Protein AF-A0A957PKY0-F1 (afdb_monomer)

Structure (mmCIF, N/CA/C/O backbone):
data_AF-A0A957PKY0-F1
#
_entry.id   AF-A0A957PKY0-F1
#
loop_
_atom_site.group_PDB
_atom_site.id
_atom_site.type_symbol
_atom_site.label_atom_id
_atom_site.label_alt_id
_atom_site.label_comp_id
_atom_site.label_asym_id
_atom_site.label_entity_id
_atom_site.label_seq_id
_atom_site.pdbx_PDB_ins_code
_atom_site.Cartn_x
_atom_site.Cartn_y
_atom_site.Cartn_z
_atom_site.occupancy
_atom_site.B_iso_or_equiv
_atom_site.auth_seq_id
_atom_site.auth_comp_id
_atom_site.auth_asym_id
_atom_site.auth_atom_id
_atom_site.pdbx_PDB_model_num
ATOM 1 N N . MET A 1 1 ? -21.829 2.825 30.354 1.00 35.88 1 MET A N 1
ATOM 2 C CA . MET A 1 1 ? -21.742 1.413 29.925 1.00 35.88 1 MET A CA 1
ATOM 3 C C . M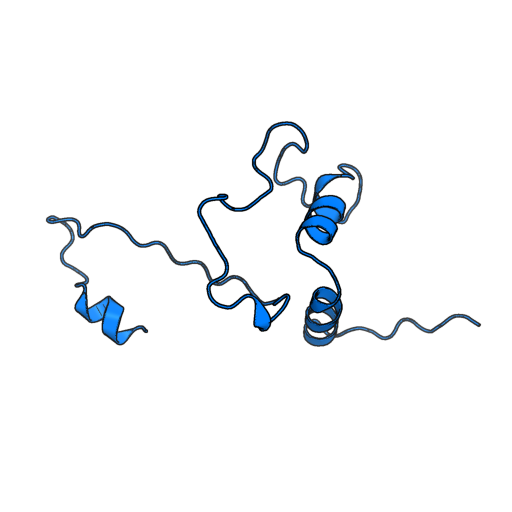ET A 1 1 ? -20.486 1.255 29.085 1.00 35.88 1 MET A C 1
ATOM 5 O O . MET A 1 1 ? -20.451 1.758 27.972 1.00 35.88 1 MET A O 1
ATOM 9 N N . ALA A 1 2 ? -19.425 0.671 29.641 1.00 42.06 2 ALA A N 1
ATOM 10 C CA . ALA A 1 2 ? -18.184 0.450 28.905 1.00 42.06 2 ALA A CA 1
ATOM 11 C C . ALA A 1 2 ? -18.382 -0.736 27.948 1.00 42.06 2 ALA A C 1
ATOM 13 O O . ALA A 1 2 ? -18.600 -1.860 28.402 1.00 42.06 2 ALA A O 1
ATOM 14 N N . LYS A 1 3 ? -18.350 -0.492 26.631 1.00 47.84 3 LYS A N 1
ATOM 15 C CA . LYS A 1 3 ? -18.249 -1.573 25.643 1.00 47.84 3 LYS A CA 1
ATOM 16 C C . LYS A 1 3 ? -16.921 -2.286 25.902 1.00 47.84 3 LYS A C 1
ATOM 18 O O . LYS A 1 3 ? -15.856 -1.702 25.733 1.00 47.84 3 LYS A O 1
ATOM 23 N N . LYS A 1 4 ? -16.997 -3.529 26.374 1.00 46.25 4 LYS A N 1
ATOM 24 C CA . LYS A 1 4 ? -15.852 -4.432 26.514 1.00 46.25 4 LYS A CA 1
ATOM 25 C C . LYS A 1 4 ? -15.206 -4.540 25.128 1.00 46.25 4 LYS A C 1
ATOM 27 O O . LYS A 1 4 ? -15.888 -4.952 24.192 1.00 46.25 4 LYS A O 1
ATOM 32 N N . ALA A 1 5 ? -13.952 -4.112 24.984 1.00 58.44 5 ALA A N 1
ATOM 33 C CA . ALA A 1 5 ? -13.233 -4.188 23.716 1.00 58.44 5 ALA A CA 1
ATOM 34 C C . ALA A 1 5 ? -13.163 -5.660 23.286 1.00 58.44 5 ALA A C 1
ATOM 36 O O . ALA A 1 5 ? -12.518 -6.484 23.939 1.00 58.44 5 ALA A O 1
ATOM 37 N N . LYS A 1 6 ? -13.911 -6.008 22.238 1.00 66.38 6 LYS A N 1
ATOM 38 C CA . LYS A 1 6 ? -13.829 -7.316 21.594 1.00 66.38 6 LYS A CA 1
ATOM 39 C C . LYS A 1 6 ? -12.411 -7.414 21.029 1.00 66.38 6 LYS A C 1
ATOM 41 O O . LYS A 1 6 ? -11.971 -6.490 20.352 1.00 66.38 6 LYS A O 1
ATOM 46 N N . LYS A 1 7 ? -11.675 -8.482 21.347 1.00 67.56 7 LYS A N 1
ATOM 47 C CA . LYS A 1 7 ? -10.370 -8.730 20.724 1.00 67.56 7 LYS A CA 1
ATOM 48 C C . LYS A 1 7 ? -10.637 -9.012 19.247 1.00 67.56 7 LYS A C 1
ATOM 50 O O . LYS A 1 7 ? -11.145 -10.080 18.921 1.00 67.56 7 LYS A O 1
ATOM 55 N N . GLN A 1 8 ? -10.402 -8.013 18.412 1.00 77.38 8 GLN A N 1
ATOM 56 C CA . GLN A 1 8 ? -10.584 -8.083 16.970 1.00 77.38 8 GLN A CA 1
ATOM 57 C C . GLN A 1 8 ? -9.568 -9.048 16.367 1.00 77.38 8 GLN A C 1
ATOM 59 O O . GLN A 1 8 ? -8.410 -9.068 16.797 1.00 77.38 8 GLN A O 1
ATOM 64 N N . THR A 1 9 ? -10.003 -9.867 15.412 1.00 91.31 9 THR A N 1
ATOM 65 C CA . THR A 1 9 ? -9.065 -10.620 14.577 1.00 91.31 9 THR A CA 1
ATOM 66 C C . THR A 1 9 ? -8.504 -9.701 13.498 1.00 91.31 9 THR A C 1
ATOM 68 O O . THR A 1 9 ? -9.044 -8.625 13.238 1.00 91.31 9 THR A O 1
ATOM 71 N N . THR A 1 10 ? -7.397 -10.092 12.872 1.00 91.06 10 THR A N 1
ATOM 72 C CA . THR A 1 10 ? -6.810 -9.280 11.803 1.00 91.06 10 THR A CA 1
ATOM 73 C C . THR A 1 10 ? -7.749 -9.190 10.601 1.00 91.06 10 THR A C 1
ATOM 75 O O . THR A 1 10 ? -7.831 -8.142 9.977 1.00 91.06 10 THR A O 1
ATOM 78 N N . GLU A 1 11 ? -8.511 -10.243 10.316 1.00 90.94 11 GLU A N 1
ATOM 79 C CA . GLU A 1 11 ? -9.522 -10.259 9.257 1.00 90.94 11 GLU A CA 1
ATOM 80 C C . GLU A 1 11 ? -10.639 -9.247 9.532 1.00 90.94 11 GLU A C 1
ATOM 82 O O . GLU A 1 11 ? -10.979 -8.470 8.643 1.00 90.94 11 GLU A O 1
ATOM 87 N N . ASP A 1 12 ? -11.146 -9.201 10.771 1.00 92.56 12 ASP A N 1
ATOM 88 C CA . ASP A 1 12 ? -12.155 -8.219 11.183 1.00 92.56 12 ASP A CA 1
ATOM 89 C C . ASP A 1 12 ? -11.625 -6.782 11.002 1.00 92.56 12 ASP A C 1
ATOM 91 O O . ASP A 1 12 ? -12.340 -5.908 10.517 1.00 92.56 12 ASP A O 1
ATOM 95 N N . MET A 1 13 ? -10.352 -6.538 11.342 1.00 91.75 13 MET A N 1
ATOM 96 C CA . MET A 1 13 ? -9.717 -5.227 11.149 1.00 91.75 13 MET A CA 1
ATOM 97 C C . MET A 1 13 ? -9.570 -4.855 9.668 1.00 91.75 13 MET A C 1
ATOM 99 O O . MET A 1 13 ? -9.778 -3.700 9.304 1.00 91.75 13 MET A O 1
ATOM 103 N N . LEU A 1 14 ? -9.191 -5.808 8.809 1.00 92.12 14 LEU A N 1
ATOM 104 C CA . LEU A 1 14 ? -9.043 -5.565 7.370 1.00 92.12 14 LEU A CA 1
ATOM 105 C C . LEU A 1 14 ? -10.387 -5.242 6.711 1.00 92.12 14 LEU A C 1
ATOM 107 O O . LEU A 1 14 ? -10.422 -4.422 5.795 1.00 92.12 14 LEU A O 1
ATOM 111 N N . GLU A 1 15 ? -11.478 -5.856 7.174 1.00 92.62 15 GLU A N 1
ATOM 112 C CA . GLU A 1 15 ? -12.816 -5.562 6.659 1.00 92.62 15 GLU A CA 1
ATOM 113 C C . GLU A 1 15 ? -13.281 -4.160 7.073 1.00 92.62 15 GLU A C 1
ATOM 115 O O . GLU A 1 15 ? -13.774 -3.414 6.232 1.00 92.62 15 GLU A O 1
ATOM 120 N N . GLU A 1 16 ? -13.036 -3.747 8.320 1.00 92.81 16 GLU A N 1
ATOM 121 C CA . GLU A 1 16 ? -13.353 -2.385 8.780 1.00 92.81 16 GLU A CA 1
ATOM 122 C C . GLU A 1 16 ? -12.564 -1.305 8.030 1.00 92.81 16 GLU A C 1
ATOM 124 O O . GLU A 1 16 ? -13.083 -0.222 7.761 1.00 92.81 16 GLU A O 1
ATOM 129 N N . LEU A 1 17 ? -11.324 -1.593 7.623 1.00 91.25 17 LEU A N 1
ATOM 130 C CA . LEU A 1 17 ? -10.528 -0.656 6.830 1.00 91.25 17 LEU A CA 1
ATOM 131 C C . LEU A 1 17 ? -11.143 -0.354 5.453 1.00 91.25 17 LEU A C 1
ATOM 133 O O . LEU A 1 17 ? -10.841 0.696 4.889 1.00 91.25 17 LEU A O 1
ATOM 137 N N . ARG A 1 18 ? -12.018 -1.219 4.916 1.00 92.38 18 ARG A N 1
ATOM 138 C CA . ARG A 1 18 ? -12.709 -0.972 3.634 1.00 92.38 18 ARG A CA 1
ATOM 139 C C . ARG A 1 18 ? -13.735 0.157 3.709 1.00 92.38 18 ARG A C 1
ATOM 141 O O . ARG A 1 18 ? -14.122 0.683 2.668 1.00 92.38 18 ARG A O 1
ATOM 148 N N . GLU A 1 19 ? -14.166 0.541 4.911 1.00 92.88 19 GLU A N 1
ATOM 149 C CA . GLU A 1 19 ? -15.090 1.663 5.117 1.00 92.88 19 GLU A CA 1
ATOM 150 C C . GLU A 1 19 ? -14.413 3.034 4.945 1.00 92.88 19 GLU A C 1
ATOM 152 O O . GLU A 1 19 ? -15.098 4.054 4.850 1.00 92.88 19 GLU A O 1
ATOM 157 N N . PHE A 1 20 ? -13.078 3.072 4.875 1.00 91.56 20 PHE A N 1
ATOM 158 C CA . PHE A 1 20 ? -12.292 4.293 4.728 1.00 91.56 20 PHE A CA 1
ATOM 159 C C . PHE A 1 20 ? -11.674 4.399 3.333 1.00 91.56 20 PHE A C 1
ATOM 161 O O . PHE A 1 20 ? -11.270 3.413 2.716 1.00 91.56 20 PHE A O 1
ATOM 168 N N . ASP A 1 21 ? -11.559 5.626 2.833 1.00 88.62 21 ASP A N 1
ATOM 169 C CA . ASP A 1 21 ? -10.838 5.915 1.602 1.00 88.62 21 ASP A CA 1
ATOM 170 C C . ASP A 1 21 ? -9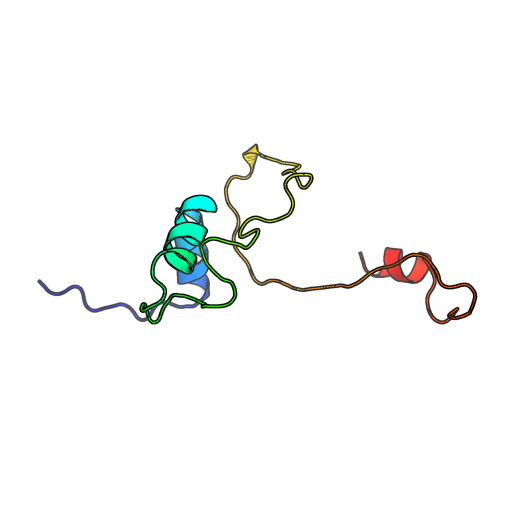.322 5.999 1.844 1.00 88.62 21 ASP A C 1
ATOM 172 O O . ASP A 1 21 ? -8.838 6.308 2.939 1.00 88.62 21 ASP A O 1
ATOM 176 N N . THR A 1 22 ? -8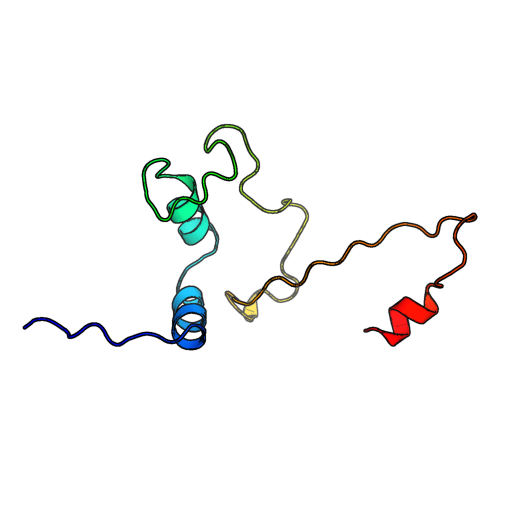.544 5.737 0.791 1.00 86.88 22 THR A N 1
ATOM 177 C CA . THR A 1 22 ? -7.078 5.738 0.871 1.00 86.88 22 THR A CA 1
ATOM 178 C C . THR A 1 22 ? -6.486 7.076 1.345 1.00 86.88 22 THR A C 1
ATOM 180 O O . THR A 1 22 ? -5.569 7.020 2.165 1.00 86.88 22 THR A O 1
ATOM 183 N N . PRO A 1 23 ? -7.000 8.270 0.962 1.00 84.69 23 PRO A N 1
ATOM 184 C CA . PRO A 1 23 ? -6.528 9.537 1.525 1.00 84.69 23 PRO A CA 1
ATOM 185 C C . PRO A 1 23 ? -6.709 9.657 3.043 1.00 84.69 23 PRO A C 1
ATOM 187 O O . PRO A 1 23 ? -5.808 10.153 3.719 1.00 84.69 23 PRO A O 1
ATOM 190 N N . SER A 1 24 ? -7.832 9.193 3.604 1.00 87.50 24 SER A N 1
ATOM 191 C CA . SER A 1 24 ? -8.060 9.256 5.056 1.00 87.50 24 SER A CA 1
ATOM 192 C C . SER A 1 24 ? -7.074 8.381 5.822 1.00 87.50 24 SER A C 1
ATOM 194 O O . SER A 1 24 ? -6.510 8.828 6.823 1.00 87.50 24 SER A O 1
ATOM 196 N N . ILE A 1 25 ? -6.811 7.167 5.326 1.00 86.12 25 ILE A N 1
ATOM 197 C CA . ILE A 1 25 ? -5.808 6.269 5.913 1.00 86.12 25 ILE A CA 1
ATOM 198 C C . ILE A 1 25 ? -4.418 6.918 5.846 1.00 86.12 25 ILE A C 1
ATOM 200 O O . ILE A 1 25 ? -3.725 6.990 6.863 1.00 86.12 25 ILE A O 1
ATOM 204 N N . THR A 1 26 ? -4.028 7.458 4.686 1.00 80.06 26 THR A N 1
ATOM 205 C CA . THR A 1 26 ? -2.737 8.141 4.513 1.00 80.06 26 THR A CA 1
ATOM 206 C C . THR A 1 26 ? -2.588 9.325 5.464 1.00 80.06 26 THR A C 1
ATOM 208 O O . THR A 1 26 ? -1.541 9.466 6.090 1.00 80.06 26 THR A O 1
ATOM 211 N N . ASN A 1 27 ? -3.630 10.138 5.650 1.00 79.31 27 ASN A N 1
ATOM 212 C CA . ASN A 1 27 ? -3.591 11.262 6.585 1.00 79.31 27 ASN A CA 1
ATOM 213 C C . ASN A 1 27 ? -3.332 10.794 8.024 1.00 79.31 27 ASN A C 1
ATOM 215 O O . ASN A 1 27 ? -2.453 11.327 8.694 1.00 79.31 27 ASN A O 1
ATOM 219 N N . VAL A 1 28 ? -4.031 9.762 8.505 1.00 80.81 28 VAL A N 1
ATOM 220 C CA . VAL A 1 28 ? -3.820 9.245 9.872 1.00 80.81 28 VAL A CA 1
ATOM 221 C C . VAL A 1 28 ? -2.385 8.755 10.071 1.00 80.81 28 VAL A C 1
ATOM 223 O O . VAL A 1 28 ? -1.776 9.029 11.108 1.00 80.81 28 VAL A O 1
ATOM 226 N N . VAL A 1 29 ? -1.836 8.068 9.070 1.00 77.69 29 VAL A N 1
ATOM 227 C CA . VAL A 1 29 ? -0.483 7.508 9.120 1.00 77.69 29 VAL A CA 1
ATOM 228 C C . VAL A 1 29 ? 0.600 8.584 8.964 1.00 77.69 29 VAL A C 1
ATOM 230 O O . VAL A 1 29 ? 1.680 8.433 9.530 1.00 77.69 29 VAL A O 1
ATOM 233 N N . ALA A 1 30 ? 0.325 9.671 8.236 1.00 73.69 30 ALA A N 1
ATOM 234 C CA . ALA A 1 30 ? 1.302 10.709 7.903 1.00 73.69 30 ALA A CA 1
ATOM 235 C C . ALA A 1 30 ? 1.291 11.921 8.842 1.00 73.69 30 ALA A C 1
ATOM 237 O O . ALA A 1 30 ? 2.334 12.498 9.144 1.00 73.69 30 ALA A O 1
ATOM 238 N N . THR A 1 31 ? 0.109 12.357 9.279 1.00 69.31 31 THR A N 1
ATOM 239 C CA . THR A 1 31 ? -0.088 13.692 9.866 1.00 69.31 31 THR A CA 1
ATOM 240 C C . THR A 1 31 ? 0.424 13.810 11.300 1.00 69.31 31 THR A C 1
ATOM 242 O O . THR A 1 31 ? 0.759 14.910 11.738 1.00 69.31 31 THR A O 1
ATOM 245 N N . TYR A 1 32 ? 0.523 12.707 12.043 1.00 73.88 32 TYR A N 1
ATOM 246 C CA . TYR A 1 32 ? 0.836 12.747 13.474 1.00 73.88 32 TYR A CA 1
ATOM 247 C C . TYR A 1 32 ? 2.192 12.105 13.786 1.00 73.88 32 TYR A C 1
ATOM 249 O O . TYR A 1 32 ? 2.218 10.993 14.302 1.00 73.88 32 TYR A O 1
ATOM 257 N N . PRO A 1 33 ? 3.331 12.781 13.538 1.00 71.19 33 PRO A N 1
ATOM 258 C CA . PRO A 1 33 ? 4.673 12.200 13.691 1.00 71.19 33 PRO A CA 1
ATOM 259 C C . PRO A 1 33 ? 5.002 11.699 15.106 1.00 71.19 33 PRO A C 1
ATOM 261 O O . PRO A 1 33 ? 5.911 10.897 15.276 1.00 71.19 33 PRO A O 1
ATOM 264 N N . THR A 1 34 ? 4.273 12.150 16.128 1.00 77.38 34 THR A N 1
ATOM 265 C CA . THR A 1 34 ? 4.427 11.702 17.522 1.00 77.38 34 THR A CA 1
ATOM 266 C C . THR A 1 34 ? 3.445 10.596 17.925 1.00 77.38 34 THR A C 1
ATOM 268 O O . THR A 1 34 ? 3.496 10.116 19.057 1.00 77.38 34 THR A O 1
ATOM 271 N N . SER A 1 35 ? 2.536 10.195 17.032 1.00 80.50 35 SER A N 1
ATOM 272 C CA . SER A 1 35 ? 1.570 9.124 17.278 1.00 80.50 35 SER A CA 1
ATOM 273 C C . SER A 1 35 ? 2.246 7.754 17.199 1.00 80.50 35 SER A C 1
ATOM 275 O O . SER A 1 35 ? 3.017 7.523 16.268 1.00 80.50 35 SER A O 1
ATOM 277 N N . PRO A 1 36 ? 1.900 6.797 18.080 1.00 79.06 36 PRO A N 1
ATOM 278 C CA . PRO A 1 36 ? 2.383 5.419 17.970 1.00 79.06 36 PRO A CA 1
ATOM 279 C C . PRO A 1 36 ? 1.890 4.698 16.702 1.00 79.06 36 PRO A C 1
ATOM 281 O O . PRO A 1 36 ? 2.398 3.630 16.379 1.00 79.06 36 PRO A O 1
ATOM 284 N N . LEU A 1 37 ? 0.894 5.256 16.005 1.00 73.56 37 LEU A N 1
ATOM 285 C CA . LEU A 1 37 ? 0.362 4.729 14.743 1.00 73.56 37 LEU A CA 1
ATOM 286 C C . LEU A 1 37 ? 0.974 5.401 13.506 1.00 73.56 37 LEU A C 1
ATOM 288 O O . LEU A 1 37 ? 0.691 4.986 12.384 1.00 73.56 37 LEU A O 1
ATOM 292 N N . CYS A 1 38 ? 1.787 6.444 13.689 1.00 74.06 38 CYS A N 1
ATOM 293 C CA . CYS A 1 38 ? 2.525 7.031 12.583 1.00 74.06 38 CYS A CA 1
ATOM 294 C C . CYS A 1 38 ? 3.688 6.115 12.232 1.00 74.06 38 CYS A C 1
ATOM 296 O O . CYS A 1 38 ? 4.525 5.800 13.077 1.00 74.06 38 CYS A O 1
ATOM 298 N N . LEU A 1 39 ? 3.741 5.689 10.972 1.00 70.12 39 LEU A N 1
ATOM 299 C CA . LEU A 1 39 ? 4.794 4.786 10.524 1.00 70.12 39 LEU A CA 1
ATOM 300 C C . LEU A 1 39 ? 6.157 5.492 10.451 1.00 70.12 39 LEU A C 1
ATOM 302 O O . LEU A 1 39 ? 7.180 4.816 10.408 1.00 70.12 39 LEU A O 1
ATOM 306 N N . GLY A 1 40 ? 6.185 6.834 10.419 1.00 67.69 40 GLY A N 1
ATOM 307 C CA . GLY A 1 40 ? 7.420 7.626 10.390 1.00 67.69 40 GLY A CA 1
ATOM 308 C C . GLY A 1 40 ? 8.344 7.305 9.210 1.00 67.69 40 GLY A C 1
ATOM 309 O O . GLY A 1 40 ? 9.516 7.667 9.241 1.00 67.69 40 GLY A O 1
ATOM 310 N N . LEU A 1 41 ? 7.832 6.603 8.192 1.00 64.00 41 LEU A N 1
ATOM 311 C CA . LEU A 1 41 ? 8.617 6.070 7.075 1.00 64.00 41 LEU A CA 1
ATOM 312 C C . LEU A 1 41 ? 9.204 7.186 6.211 1.00 64.00 41 LEU A C 1
ATOM 314 O O . LEU A 1 41 ? 10.268 7.013 5.625 1.00 64.00 41 LEU A O 1
ATOM 318 N N . TYR A 1 42 ? 8.517 8.326 6.157 1.00 61.66 42 TYR A N 1
ATOM 319 C CA . TYR A 1 42 ? 8.828 9.444 5.283 1.00 61.66 42 TYR A CA 1
ATOM 320 C C . TYR A 1 42 ? 8.551 10.772 5.986 1.00 61.66 42 TYR A C 1
ATOM 322 O O . TYR A 1 42 ? 7.744 10.849 6.915 1.00 61.66 42 TYR A O 1
ATOM 330 N N . ASN A 1 43 ? 9.211 11.841 5.537 1.00 66.75 43 ASN A N 1
ATOM 331 C CA . ASN A 1 43 ? 8.910 13.184 6.022 1.00 66.75 43 ASN A CA 1
ATOM 332 C C . ASN A 1 43 ? 7.534 13.627 5.470 1.00 66.75 43 ASN A C 1
ATOM 334 O O . ASN A 1 43 ? 7.358 13.668 4.248 1.00 66.75 43 ASN A O 1
ATOM 338 N N . PRO A 1 44 ? 6.567 13.994 6.336 1.00 62.97 44 PRO A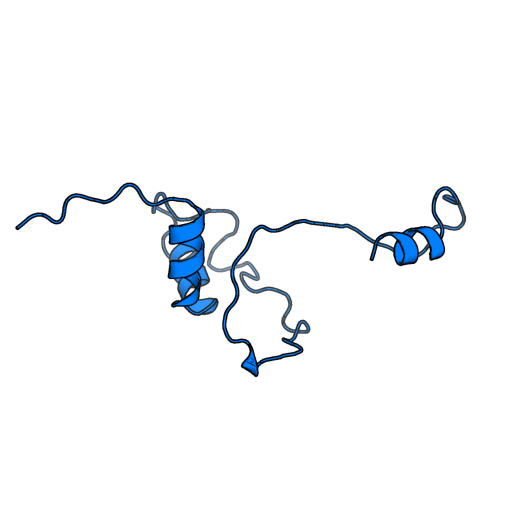 N 1
ATOM 339 C CA . PRO A 1 44 ? 5.211 14.382 5.934 1.00 62.97 44 PRO A CA 1
ATOM 340 C C . PRO A 1 44 ? 5.139 15.498 4.884 1.00 62.97 44 PRO A C 1
ATOM 342 O O . PRO A 1 44 ? 4.161 15.586 4.151 1.00 62.97 44 PRO A O 1
ATOM 345 N N . TRP A 1 45 ? 6.170 16.344 4.804 1.00 61.94 45 TRP A N 1
ATOM 346 C CA . TRP A 1 45 ? 6.161 17.574 4.011 1.00 61.94 45 TRP A CA 1
ATOM 347 C C . TRP A 1 45 ? 7.018 17.523 2.742 1.00 61.94 45 TRP A C 1
ATOM 349 O O . TRP A 1 45 ? 7.035 18.504 2.000 1.00 61.94 45 TRP A O 1
ATOM 359 N N . THR A 1 46 ? 7.756 16.434 2.491 1.00 63.16 46 THR A N 1
ATOM 360 C CA . THR A 1 46 ? 8.738 16.385 1.385 1.00 63.16 46 THR A CA 1
ATOM 361 C C . THR A 1 46 ? 8.660 15.145 0.498 1.00 63.16 46 THR A C 1
ATOM 363 O O . THR A 1 46 ? 9.358 15.095 -0.508 1.00 63.16 46 THR A O 1
ATOM 366 N N . GLU A 1 47 ? 7.864 14.141 0.858 1.00 64.62 47 GLU A N 1
ATOM 367 C CA . GLU A 1 47 ? 7.835 12.836 0.184 1.00 64.62 47 GLU A CA 1
ATOM 368 C C . GLU A 1 47 ? 6.518 12.592 -0.561 1.00 64.6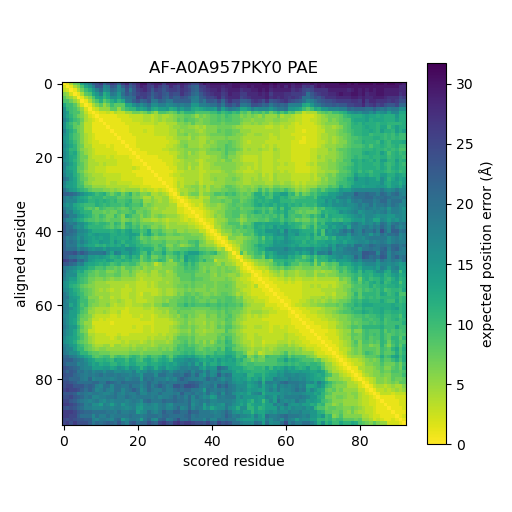2 47 GLU A C 1
ATOM 370 O O . GLU A 1 47 ? 5.466 13.132 -0.209 1.00 64.62 47 GLU A O 1
ATOM 375 N N . ASN A 1 48 ? 6.572 11.748 -1.593 1.00 64.88 48 ASN A N 1
ATOM 376 C CA . ASN A 1 48 ? 5.393 11.339 -2.354 1.00 64.88 48 ASN A CA 1
ATOM 377 C C . ASN A 1 48 ? 4.653 10.231 -1.588 1.00 64.88 48 ASN A C 1
ATOM 379 O O . ASN A 1 48 ? 4.822 9.048 -1.862 1.00 64.88 48 ASN A O 1
ATOM 383 N N . TRP A 1 49 ? 3.824 10.624 -0.615 1.00 66.38 49 TRP A N 1
ATOM 384 C CA . TRP A 1 49 ? 3.009 9.708 0.204 1.00 66.38 49 TRP A CA 1
ATOM 385 C C . TRP A 1 49 ? 2.008 8.874 -0.595 1.00 66.38 49 TRP A C 1
ATOM 387 O O . TRP A 1 49 ? 1.528 7.845 -0.119 1.00 66.38 49 TRP A O 1
ATOM 397 N N . TYR A 1 50 ? 1.664 9.336 -1.793 1.00 68.12 50 TYR A N 1
ATOM 398 C CA . TYR A 1 50 ? 0.785 8.620 -2.696 1.00 68.12 50 TYR A CA 1
ATOM 399 C C . TYR A 1 50 ? 1.601 7.766 -3.652 1.00 68.12 50 TYR A C 1
ATOM 401 O O . TYR A 1 50 ? 2.645 8.183 -4.155 1.00 68.12 50 TYR A O 1
ATOM 409 N N . THR A 1 51 ? 1.063 6.586 -3.949 1.00 73.56 51 THR A N 1
ATOM 410 C CA . THR A 1 51 ? 1.467 5.810 -5.116 1.00 73.56 51 THR A CA 1
ATOM 411 C C . THR A 1 51 ? 1.505 6.706 -6.354 1.00 73.56 51 THR A C 1
ATOM 413 O O . THR A 1 51 ? 0.706 7.637 -6.483 1.00 73.56 51 THR A O 1
ATOM 416 N N . ASP A 1 52 ? 2.444 6.415 -7.253 1.00 81.94 52 ASP A N 1
ATOM 417 C CA . ASP A 1 52 ? 2.603 7.114 -8.522 1.00 81.94 52 ASP A CA 1
ATOM 418 C C . ASP A 1 52 ? 1.248 7.377 -9.214 1.00 81.94 52 ASP A C 1
ATOM 420 O O . ASP A 1 52 ? 0.433 6.471 -9.403 1.00 81.94 52 ASP A O 1
ATOM 424 N N . GLN A 1 53 ? 1.002 8.639 -9.583 1.00 82.88 53 GLN A N 1
ATOM 425 C CA . GLN A 1 53 ? -0.300 9.094 -10.089 1.00 82.88 53 GLN A CA 1
ATOM 426 C C . GLN A 1 53 ? -0.619 8.596 -11.509 1.00 82.88 53 GLN A C 1
ATOM 428 O O . GLN A 1 53 ? -1.730 8.811 -12.006 1.00 82.88 53 GLN A O 1
ATOM 433 N N . THR A 1 54 ? 0.331 7.940 -12.186 1.00 88.75 54 THR A N 1
ATOM 434 C CA . THR A 1 54 ? 0.065 7.263 -13.461 1.00 88.75 54 THR A CA 1
ATOM 435 C C . THR A 1 54 ? -0.663 5.933 -13.256 1.00 88.75 54 THR A C 1
ATOM 437 O O . THR A 1 54 ? -1.350 5.471 -14.170 1.00 88.75 54 THR A O 1
ATOM 440 N N . ILE A 1 55 ? -0.608 5.354 -12.049 1.00 89.44 55 ILE A N 1
ATOM 441 C CA . ILE A 1 55 ? -1.360 4.151 -11.686 1.00 89.44 55 ILE A CA 1
ATOM 442 C C . ILE A 1 55 ? -2.844 4.498 -11.527 1.00 89.44 55 ILE A C 1
ATOM 444 O O . ILE A 1 55 ? -3.221 5.423 -10.807 1.00 89.44 55 ILE A O 1
ATOM 448 N N . ARG A 1 56 ? -3.716 3.739 -12.202 1.00 89.38 56 ARG A N 1
ATOM 449 C CA . ARG A 1 56 ? -5.174 3.930 -12.161 1.00 89.38 56 ARG A CA 1
ATOM 450 C C . ARG A 1 56 ? -5.910 2.626 -11.892 1.00 89.38 56 ARG A C 1
ATOM 452 O O . ARG A 1 56 ? -5.487 1.558 -12.326 1.00 89.38 56 ARG A O 1
ATOM 459 N N . CYS A 1 57 ? -7.049 2.731 -11.207 1.00 89.25 57 CYS A N 1
ATOM 460 C CA . CYS A 1 57 ? -7.935 1.598 -10.969 1.00 89.25 57 CYS A CA 1
ATOM 461 C C . CYS A 1 57 ? -8.597 1.151 -12.280 1.00 89.25 57 CYS A C 1
ATOM 463 O O . CYS A 1 57 ? -9.279 1.941 -12.934 1.00 89.25 57 CYS A O 1
ATOM 465 N N . MET A 1 58 ? -8.419 -0.121 -12.643 1.00 93.69 58 MET A N 1
ATOM 466 C CA . MET A 1 58 ? -9.053 -0.710 -13.828 1.00 93.69 58 MET A CA 1
ATOM 467 C C . MET A 1 58 ? -10.562 -0.921 -13.640 1.00 93.69 58 MET A C 1
ATOM 469 O O . MET A 1 58 ? -11.315 -0.833 -14.606 1.00 93.69 58 MET A O 1
ATOM 473 N N . TYR A 1 59 ? -11.015 -1.148 -12.400 1.00 93.94 59 TYR A N 1
ATOM 474 C CA . TYR A 1 59 ? -12.411 -1.454 -12.073 1.00 93.94 59 TYR A CA 1
ATOM 475 C C . TYR A 1 59 ? -12.942 -0.570 -10.932 1.00 93.94 59 TYR A C 1
ATOM 477 O O . TYR A 1 59 ? -13.102 -1.042 -9.805 1.00 93.94 59 TYR A O 1
ATOM 485 N N . PRO A 1 60 ? -13.265 0.710 -11.199 1.00 89.12 60 PRO A N 1
ATOM 486 C CA . PRO A 1 60 ? -13.701 1.647 -10.159 1.00 89.12 60 PRO A CA 1
ATOM 487 C C . PRO A 1 60 ? -14.961 1.208 -9.393 1.00 89.12 60 PRO A C 1
ATOM 489 O O . PRO A 1 60 ? -15.137 1.580 -8.238 1.00 89.12 60 PRO A O 1
ATOM 492 N N . GLY A 1 61 ? -15.828 0.401 -10.016 1.00 92.62 61 GLY A N 1
ATOM 493 C CA . GLY A 1 61 ? -17.071 -0.086 -9.407 1.00 92.62 61 GLY A CA 1
ATOM 494 C C . GLY A 1 61 ? -16.894 -1.119 -8.288 1.00 92.62 61 GLY A C 1
ATOM 495 O O . GLY A 1 61 ? -17.867 -1.411 -7.602 1.00 92.62 61 GLY A O 1
ATOM 496 N N . LEU A 1 62 ? -15.686 -1.665 -8.087 1.00 90.69 62 LEU A N 1
ATOM 497 C C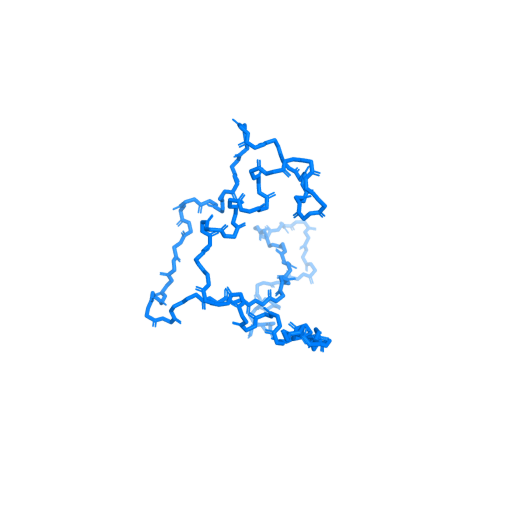A . LEU A 1 62 ? -15.402 -2.601 -6.989 1.00 90.69 62 LEU A CA 1
ATOM 498 C C . LEU A 1 62 ? -15.271 -1.911 -5.624 1.00 90.69 62 LEU A C 1
ATOM 500 O O . LEU A 1 62 ? -15.330 -2.585 -4.600 1.00 90.69 62 LEU A O 1
ATOM 504 N N . GLY A 1 63 ? -15.119 -0.584 -5.603 1.00 89.56 63 GLY A N 1
ATOM 505 C CA . GLY A 1 63 ? -14.905 0.172 -4.372 1.00 89.56 63 GLY A CA 1
ATOM 506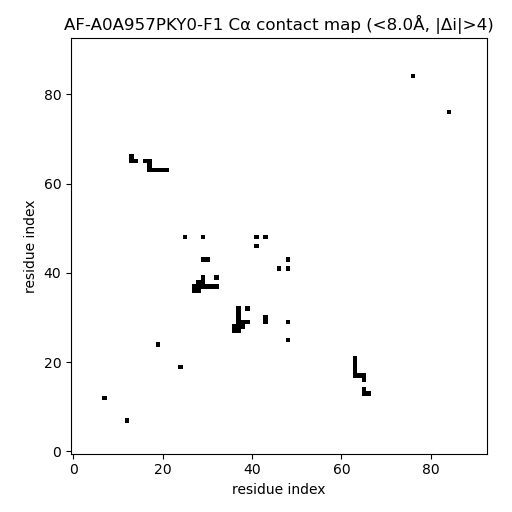 C C . GLY A 1 63 ? -13.517 -0.050 -3.746 1.00 89.56 63 GLY A C 1
ATOM 507 O O . GLY A 1 63 ? -12.615 -0.588 -4.397 1.00 89.56 63 GLY A O 1
ATOM 508 N N . PRO A 1 64 ? -13.313 0.418 -2.501 1.00 90.88 64 PRO A N 1
ATOM 509 C CA . PRO A 1 64 ? -12.062 0.245 -1.768 1.00 90.88 64 PRO A CA 1
ATOM 510 C C . PRO A 1 64 ? -11.785 -1.223 -1.428 1.00 90.88 64 PRO A C 1
ATOM 512 O O . PRO A 1 64 ? -12.674 -1.959 -1.002 1.00 90.88 64 PRO A O 1
ATOM 515 N N . LEU A 1 65 ? -10.526 -1.638 -1.575 1.00 91.88 65 LEU A N 1
ATOM 516 C CA . LEU A 1 65 ? -10.060 -2.983 -1.243 1.00 91.88 65 LEU A CA 1
ATOM 517 C C . LEU A 1 65 ? -8.867 -2.910 -0.291 1.00 91.88 65 LEU A C 1
ATOM 519 O O . LEU A 1 65 ? -8.047 -1.996 -0.366 1.00 91.88 65 LEU A O 1
ATOM 523 N N . VAL A 1 66 ? -8.768 -3.910 0.583 1.00 93.69 66 VAL A N 1
ATOM 524 C CA . VAL A 1 66 ? -7.731 -4.033 1.611 1.00 93.69 66 VAL A CA 1
ATOM 525 C C . VAL A 1 66 ? -7.233 -5.475 1.644 1.00 93.69 66 VAL A C 1
ATOM 527 O O . VAL A 1 66 ? -8.021 -6.414 1.502 1.00 93.69 66 VAL A O 1
ATOM 530 N N . GLY A 1 67 ? -5.925 -5.648 1.828 1.00 92.50 67 GLY A N 1
ATOM 531 C CA . GLY A 1 67 ? -5.280 -6.952 1.908 1.00 92.50 67 GLY A CA 1
ATOM 532 C C . GLY A 1 67 ? -3.793 -6.847 2.236 1.00 92.50 67 GLY A C 1
ATOM 533 O O . GLY A 1 67 ? -3.263 -5.761 2.468 1.00 92.50 67 GLY A O 1
ATOM 534 N N . TYR A 1 68 ? -3.122 -7.995 2.251 1.00 92.75 68 TYR A N 1
ATOM 535 C CA . TYR A 1 68 ? -1.681 -8.070 2.474 1.00 92.75 68 TYR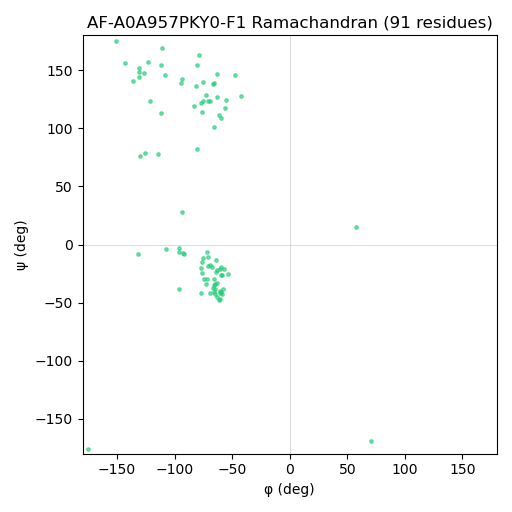 A CA 1
ATOM 536 C C . TYR A 1 68 ? -0.908 -7.770 1.190 1.00 92.75 68 TYR A C 1
ATOM 538 O O . TYR A 1 68 ? -1.231 -8.289 0.122 1.00 92.75 68 TYR A O 1
ATOM 546 N N . ALA A 1 69 ? 0.144 -6.961 1.309 1.00 89.75 69 ALA A N 1
ATOM 547 C CA . ALA A 1 69 ? 1.050 -6.694 0.204 1.00 89.75 69 ALA A CA 1
ATOM 548 C C . ALA A 1 69 ? 1.999 -7.883 -0.011 1.00 89.75 69 ALA A C 1
ATOM 550 O O . ALA A 1 69 ? 2.761 -8.248 0.883 1.00 89.75 69 ALA A O 1
ATOM 551 N N . VAL A 1 70 ? 1.979 -8.446 -1.219 1.00 90.12 70 VAL A N 1
ATOM 552 C CA . VAL A 1 70 ? 2.979 -9.402 -1.709 1.00 90.12 70 VAL A CA 1
ATOM 553 C C . VAL A 1 70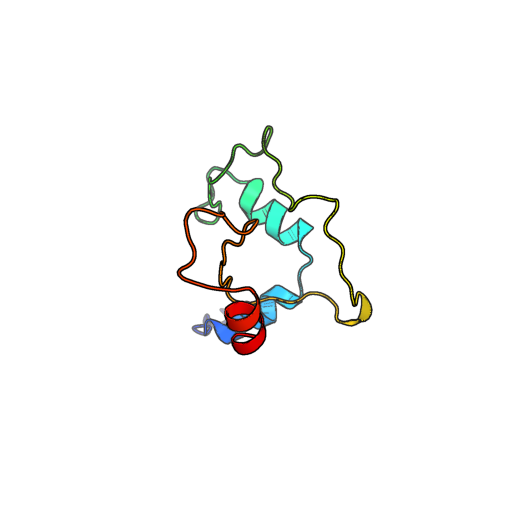 ? 3.761 -8.698 -2.810 1.00 90.12 70 VAL A C 1
ATOM 555 O O . VAL A 1 70 ? 3.195 -8.329 -3.838 1.00 90.12 70 VAL A O 1
ATOM 558 N N . THR A 1 71 ? 5.045 -8.440 -2.575 1.00 87.38 71 THR A N 1
ATOM 559 C CA . THR A 1 71 ? 5.880 -7.662 -3.495 1.00 87.38 71 THR A CA 1
ATOM 560 C C . THR A 1 71 ? 6.638 -8.574 -4.453 1.00 87.38 71 THR A C 1
ATOM 562 O O . THR A 1 71 ? 7.162 -9.619 -4.071 1.00 87.38 71 THR A O 1
ATOM 565 N N . CYS A 1 72 ? 6.713 -8.167 -5.717 1.00 79.94 72 CYS A N 1
ATOM 566 C CA . CYS A 1 72 ? 7.551 -8.793 -6.731 1.00 79.94 72 CYS A CA 1
ATOM 567 C C . CYS A 1 72 ? 8.358 -7.714 -7.457 1.00 79.94 72 CYS A C 1
ATOM 569 O O . CYS A 1 72 ? 7.943 -6.557 -7.536 1.00 79.94 72 CYS A O 1
ATOM 571 N N . VAL A 1 73 ? 9.526 -8.091 -7.970 1.00 81.31 73 VAL A N 1
ATOM 572 C CA . VAL A 1 73 ? 10.375 -7.219 -8.783 1.00 81.31 73 VAL A CA 1
ATOM 573 C C . VAL A 1 73 ? 10.564 -7.904 -10.124 1.00 81.31 73 VAL A C 1
ATOM 575 O O . VAL A 1 73 ? 11.015 -9.046 -10.177 1.00 81.31 73 VAL A O 1
ATOM 578 N N . TYR A 1 74 ? 10.210 -7.207 -11.196 1.00 74.19 74 TYR A N 1
ATOM 579 C CA . TYR A 1 74 ? 10.424 -7.650 -12.567 1.00 74.19 74 TYR A CA 1
ATOM 580 C C . TYR A 1 74 ? 11.242 -6.600 -13.317 1.00 74.19 74 TYR A C 1
ATOM 582 O O . TYR A 1 74 ? 11.291 -5.430 -12.936 1.00 74.19 74 TYR A O 1
ATOM 590 N N . GLY A 1 75 ? 11.906 -7.028 -14.381 1.00 75.06 75 GLY A N 1
ATOM 591 C CA . GLY A 1 75 ? 12.752 -6.172 -15.199 1.00 75.06 75 GLY A CA 1
ATOM 592 C C . GLY A 1 75 ? 12.797 -6.669 -16.633 1.00 75.06 75 GLY A C 1
ATOM 593 O O . GLY A 1 75 ? 12.234 -7.716 -16.960 1.00 75.06 75 GLY A O 1
ATOM 594 N N . LEU A 1 76 ? 13.464 -5.902 -17.493 1.00 77.81 76 LEU A N 1
ATOM 595 C CA . LEU A 1 76 ? 13.749 -6.366 -18.845 1.00 77.81 76 LEU A CA 1
ATOM 596 C C . LEU A 1 76 ? 14.657 -7.606 -18.786 1.00 77.81 76 LEU A C 1
ATOM 598 O O . LEU A 1 76 ? 15.505 -7.684 -17.894 1.00 77.81 76 LEU A O 1
ATOM 602 N N . PRO A 1 77 ? 14.506 -8.554 -19.727 1.00 73.81 77 PRO A N 1
ATOM 603 C CA . PRO A 1 77 ? 15.397 -9.702 -19.813 1.00 73.81 77 PRO A CA 1
ATOM 604 C C . PRO A 1 77 ? 16.851 -9.238 -19.936 1.00 73.81 77 PRO A C 1
ATOM 606 O O . PRO A 1 77 ? 17.182 -8.473 -20.845 1.00 73.81 77 PRO A O 1
ATOM 609 N N . ASP A 1 78 ? 17.713 -9.695 -19.029 1.00 75.06 78 ASP A N 1
ATOM 610 C CA . ASP A 1 78 ? 19.155 -9.481 -19.128 1.00 75.06 78 ASP A CA 1
ATOM 611 C C . ASP A 1 78 ? 19.745 -10.558 -20.055 1.00 75.06 78 ASP A C 1
ATOM 613 O O . ASP A 1 78 ? 19.658 -11.743 -19.721 1.00 75.06 78 ASP A O 1
ATOM 617 N N . PRO A 1 79 ? 20.373 -10.189 -21.190 1.00 78.56 79 PRO A N 1
ATOM 618 C CA . PRO A 1 79 ? 20.995 -11.149 -22.106 1.00 78.56 79 PRO A CA 1
ATOM 619 C C . PRO A 1 79 ? 22.059 -12.048 -21.453 1.00 78.56 79 PRO A C 1
ATOM 621 O O . PRO A 1 79 ? 22.383 -13.112 -21.985 1.00 78.56 79 PRO A O 1
ATOM 624 N N . ASN A 1 80 ? 22.626 -11.620 -20.320 1.00 83.94 80 ASN A N 1
ATOM 625 C CA . ASN A 1 80 ? 23.642 -12.353 -19.568 1.00 83.94 80 ASN A CA 1
ATOM 626 C C . ASN A 1 80 ? 23.049 -13.263 -18.479 1.00 83.94 80 ASN A C 1
ATOM 628 O O . ASN A 1 80 ? 23.785 -14.049 -17.883 1.00 83.94 80 ASN A O 1
ATOM 632 N N . PHE A 1 81 ? 21.742 -13.183 -18.208 1.00 74.12 81 PHE A N 1
ATOM 633 C CA . PHE A 1 81 ? 21.069 -13.915 -17.133 1.00 74.12 81 PHE A CA 1
ATOM 634 C C . PHE A 1 81 ? 19.875 -14.718 -17.672 1.00 74.12 81 PHE A C 1
ATOM 636 O O . PHE A 1 81 ? 18.712 -14.373 -17.498 1.00 74.12 81 PHE A O 1
ATOM 643 N N . ASN A 1 82 ? 20.177 -15.871 -18.275 1.00 79.69 82 ASN A N 1
ATOM 644 C CA . ASN A 1 82 ? 19.203 -16.712 -18.992 1.00 79.69 82 ASN A CA 1
ATOM 645 C C . ASN A 1 82 ? 18.589 -17.825 -18.124 1.00 79.69 82 ASN A C 1
ATOM 647 O O . ASN A 1 82 ? 18.248 -18.895 -18.624 1.00 79.69 82 ASN A O 1
ATOM 651 N N . ARG A 1 83 ? 18.510 -17.617 -16.803 1.00 78.62 83 ARG A N 1
ATOM 652 C CA . ARG A 1 83 ? 17.994 -18.633 -15.868 1.00 78.62 83 ARG A CA 1
ATOM 653 C C . ARG A 1 83 ? 16.477 -18.803 -15.967 1.00 78.62 83 ARG A C 1
ATOM 655 O O . ARG A 1 83 ? 15.992 -19.903 -15.736 1.00 78.62 83 ARG A O 1
ATOM 662 N N . LEU A 1 84 ? 15.761 -17.716 -16.244 1.00 75.69 84 LEU A N 1
ATOM 663 C CA . LEU A 1 84 ? 14.308 -17.676 -16.360 1.00 75.69 84 LEU A CA 1
ATOM 664 C C . LEU A 1 84 ? 13.944 -16.958 -17.657 1.00 75.69 84 LEU A C 1
ATOM 666 O O . LEU A 1 84 ? 14.618 -16.018 -18.079 1.00 75.69 84 LEU A O 1
ATOM 670 N N . THR A 1 85 ? 12.881 -17.423 -18.284 1.00 75.19 85 THR A N 1
ATOM 671 C CA . THR A 1 85 ? 12.324 -16.916 -19.530 1.00 75.19 85 THR A CA 1
ATOM 672 C C . THR A 1 85 ? 10.985 -16.237 -19.268 1.00 75.19 85 THR A C 1
ATOM 674 O O . THR A 1 85 ? 10.387 -16.373 -18.204 1.00 75.19 85 THR A O 1
ATOM 677 N N . PHE A 1 86 ? 10.466 -15.528 -20.270 1.00 71.94 86 PHE A N 1
ATOM 678 C CA . PHE A 1 86 ? 9.108 -14.989 -20.200 1.00 71.94 86 PHE A CA 1
ATOM 679 C C . PHE A 1 86 ? 8.041 -16.089 -20.020 1.00 71.94 86 PHE A C 1
ATOM 681 O O . PHE A 1 86 ? 6.998 -15.825 -19.432 1.00 71.94 86 PHE A O 1
ATOM 688 N N . MET A 1 87 ? 8.309 -17.326 -20.459 1.00 80.50 87 MET A N 1
ATOM 689 C CA . MET A 1 87 ? 7.390 -18.451 -20.248 1.00 80.50 87 MET A CA 1
ATOM 690 C C . MET A 1 87 ? 7.265 -18.818 -18.766 1.00 80.50 87 MET A C 1
ATOM 692 O O . MET A 1 87 ? 6.158 -19.058 -18.304 1.00 80.50 87 MET A O 1
ATOM 696 N N . ASP A 1 88 ? 8.360 -18.749 -18.002 1.00 79.12 88 ASP A N 1
ATOM 697 C CA . ASP A 1 88 ? 8.332 -18.997 -16.554 1.00 79.12 88 ASP A CA 1
ATOM 698 C C . ASP A 1 88 ? 7.486 -17.949 -15.800 1.00 79.12 88 ASP A C 1
ATOM 700 O O . ASP A 1 88 ? 6.989 -18.217 -14.710 1.00 79.12 88 ASP A O 1
ATOM 704 N N . VAL A 1 89 ? 7.301 -16.754 -16.381 1.00 70.06 89 VAL A N 1
ATOM 705 C CA . VAL A 1 89 ? 6.396 -15.720 -15.849 1.00 70.06 89 VAL A CA 1
ATOM 706 C C . VAL A 1 89 ? 4.938 -16.055 -16.154 1.00 70.06 89 VAL A C 1
ATOM 708 O O . VAL A 1 89 ? 4.088 -15.880 -15.286 1.00 70.06 89 VAL A O 1
ATOM 711 N N . LEU A 1 90 ? 4.642 -16.533 -17.367 1.00 76.00 90 LEU A N 1
ATOM 712 C CA . LEU A 1 90 ? 3.284 -16.926 -17.755 1.00 76.00 90 LEU A CA 1
ATOM 713 C C . LEU A 1 90 ? 2.778 -18.123 -16.944 1.00 76.00 90 LEU A C 1
ATOM 715 O O . LEU A 1 90 ? 1.617 -18.121 -16.558 1.00 76.00 90 LEU A O 1
ATOM 719 N N . ASP A 1 91 ? 3.640 -19.098 -16.649 1.00 79.31 91 ASP A N 1
ATOM 720 C CA . ASP A 1 91 ? 3.285 -20.263 -15.824 1.00 79.31 91 ASP A CA 1
ATOM 721 C C . ASP A 1 91 ? 3.002 -19.903 -14.351 1.00 79.31 91 ASP A C 1
ATOM 723 O O . ASP A 1 91 ? 2.380 -20.683 -13.630 1.00 79.31 91 ASP A O 1
ATOM 727 N N . ALA A 1 92 ? 3.470 -18.741 -13.882 1.00 74.00 92 ALA A N 1
ATOM 728 C CA . ALA A 1 92 ? 3.301 -18.283 -12.503 1.00 74.00 92 ALA A CA 1
ATOM 729 C C . ALA A 1 92 ? 2.054 -17.401 -12.275 1.00 74.00 92 ALA A C 1
ATOM 731 O O . ALA A 1 92 ? 1.773 -17.056 -11.123 1.00 74.00 92 ALA A O 1
ATOM 732 N N . LEU A 1 93 ? 1.349 -17.011 -13.345 1.00 64.50 93 LEU A N 1
ATOM 733 C CA . LEU A 1 93 ? 0.113 -16.212 -13.321 1.00 64.50 93 LEU A CA 1
ATOM 734 C C . LEU A 1 93 ? -1.133 -17.105 -13.288 1.00 64.50 93 LEU A C 1
ATOM 736 O O . LEU A 1 93 ? -2.078 -16.729 -12.557 1.00 64.50 93 LEU A O 1
#

Radius of gyration: 19.43 Å; Cα contacts (8 Å, |Δi|>4): 33; chains: 1; bounding box: 45×38×52 Å

pLDDT: mean 78.54, std 12.32, range [35.88, 93.94]

Sequence (93 aa):
MAKKAKKQTTEDMLEELREFDTPSITNVVATYPTSPLCLGLYNPWTENWYTDQTIRCMYPGLGPLVGYAVTCVYGLPDPNFNRLTFMDVLDAL

Secondary structure (DSSP, 8-state):
---------HHHHHHHHTTS-HHHHHHHHHH-TTSTT----S-TTTS--S--TT---S-GGG-------------PPPTT-TTS-HHHHHTT-

Foldseek 3Di:
DDDDPDPDDVVNVQVVCLVDDPVVVLCVQQVCCPDPSNPVPDHSPPDDSDDDPVDDDPCVPVGDHGDDDDDDDDDDDDPVDPPDDVVNVVVVD

Solvent-accessible surface area (backbone atoms only — not comparable to full-atom values): 6565 Å² total; per-residue (Å²): 133,84,78,76,80,73,87,75,51,72,67,59,51,45,58,58,52,39,80,50,57,69,67,61,56,49,45,61,35,46,73,38,80,87,40,95,71,24,73,70,86,61,59,76,88,80,53,81,88,61,76,66,83,85,66,73,78,93,59,72,90,73,62,65,81,70,80,84,90,81,86,81,88,84,77,78,88,50,94,89,54,80,87,68,54,76,64,64,54,60,77,73,110

Mean predicted aligned error: 10.25 Å